Protein AF-A0A1J5MXE3-F1 (afdb_monomer_lite)

Foldseek 3Di:
DDDDDPVSVVVVVPQDWAPADQPDAPVLVLVLVQVLLVLVCVLPPPQEAEEEQDDDDPPDDHDVSCVDPRHDYDVDCVVVCVVCQVVGAKYKYWYAFGDNDGNRDGDGAIDIDMRHPDPDCPVSVCVSVVCCVVVVHDDD

Structure (mmCIF, N/CA/C/O backbone):
data_AF-A0A1J5MXE3-F1
#
_entry.id   AF-A0A1J5MXE3-F1
#
loop_
_atom_site.group_PDB
_atom_site.id
_atom_site.type_symbol
_atom_site.label_atom_id
_atom_site.label_alt_id
_atom_site.label_comp_id
_atom_site.label_asym_id
_atom_site.label_entity_id
_atom_site.label_seq_id
_atom_site.pdbx_PDB_ins_code
_atom_site.Cartn_x
_atom_site.Cartn_y
_atom_site.Cartn_z
_atom_site.occupancy
_atom_site.B_iso_or_equiv
_atom_site.auth_seq_id
_atom_site.auth_comp_id
_atom_site.auth_asym_id
_atom_site.auth_atom_id
_atom_site.pdbx_PDB_model_num
ATOM 1 N N . MET A 1 1 ? 6.509 -16.745 -20.099 1.00 46.72 1 MET A N 1
ATOM 2 C CA . MET A 1 1 ? 6.518 -17.518 -21.359 1.00 46.72 1 MET A CA 1
ATOM 3 C C . MET A 1 1 ? 7.895 -17.317 -21.980 1.00 46.72 1 MET A C 1
ATOM 5 O O . MET A 1 1 ? 8.283 -16.159 -22.069 1.00 46.72 1 MET A O 1
ATOM 9 N N . PRO A 1 2 ? 8.698 -18.360 -22.257 1.00 51.28 2 PRO A N 1
ATOM 10 C CA . PRO A 1 2 ? 10.041 -18.151 -22.796 1.00 51.28 2 PRO A CA 1
ATOM 11 C C . PRO A 1 2 ? 9.946 -17.651 -24.244 1.00 51.28 2 PRO A C 1
ATOM 13 O O . PRO A 1 2 ? 9.150 -18.175 -25.018 1.00 51.28 2 PRO A O 1
ATOM 16 N N . LEU A 1 3 ? 10.735 -16.631 -24.585 1.00 61.97 3 LEU A N 1
ATOM 17 C CA . LEU A 1 3 ? 10.918 -16.155 -25.959 1.00 61.97 3 LEU A CA 1
ATOM 18 C C . LEU A 1 3 ? 11.848 -17.147 -26.660 1.00 61.97 3 LEU A C 1
ATOM 20 O O . LEU A 1 3 ? 12.955 -17.380 -26.173 1.00 61.97 3 LEU A O 1
ATOM 24 N N . THR A 1 4 ? 11.386 -17.792 -27.730 1.00 74.00 4 THR A N 1
ATOM 25 C CA . THR A 1 4 ? 12.093 -18.944 -28.332 1.00 74.00 4 THR A CA 1
ATOM 26 C C . THR A 1 4 ? 12.371 -18.790 -29.823 1.00 74.00 4 THR A C 1
ATOM 28 O O . THR A 1 4 ? 13.174 -19.547 -30.362 1.00 74.00 4 THR A O 1
ATOM 31 N N . SER A 1 5 ? 11.757 -17.810 -30.485 1.00 77.12 5 SER A N 1
ATOM 32 C CA . SER A 1 5 ? 11.931 -17.533 -31.910 1.00 77.12 5 SER A CA 1
ATOM 33 C C . SER A 1 5 ? 12.242 -16.058 -32.169 1.00 77.12 5 SER A C 1
ATOM 35 O O . SER A 1 5 ? 11.819 -15.192 -31.406 1.00 77.12 5 SER A O 1
ATOM 37 N N . ASP A 1 6 ? 12.929 -15.756 -33.274 1.00 71.56 6 ASP A N 1
ATOM 38 C CA . ASP A 1 6 ? 13.219 -14.375 -33.706 1.00 71.56 6 ASP A CA 1
ATOM 39 C C . ASP A 1 6 ? 11.942 -13.530 -33.865 1.00 71.56 6 ASP A C 1
ATOM 41 O O . ASP A 1 6 ? 11.927 -12.335 -33.574 1.00 71.56 6 ASP A O 1
ATOM 45 N N . ASN A 1 7 ? 10.834 -14.176 -34.237 1.00 74.38 7 ASN A N 1
ATOM 46 C CA . ASN A 1 7 ? 9.519 -13.549 -34.321 1.00 74.38 7 ASN A CA 1
ATOM 47 C C . ASN A 1 7 ? 9.011 -13.070 -32.946 1.00 74.38 7 ASN A C 1
ATOM 49 O O . ASN A 1 7 ? 8.389 -12.015 -32.850 1.00 74.38 7 ASN A O 1
ATOM 53 N N . ASP A 1 8 ? 9.318 -13.794 -31.865 1.00 71.38 8 ASP A N 1
ATOM 54 C CA . ASP A 1 8 ? 8.935 -13.383 -30.509 1.00 71.38 8 ASP A CA 1
ATOM 55 C C . ASP A 1 8 ? 9.650 -12.082 -30.100 1.00 71.38 8 ASP A C 1
ATOM 57 O O . ASP A 1 8 ? 9.061 -11.224 -29.437 1.00 71.38 8 ASP A O 1
ATOM 61 N N . PHE A 1 9 ? 10.902 -11.903 -30.537 1.00 70.50 9 PHE A N 1
ATOM 62 C CA . PHE A 1 9 ? 11.671 -10.677 -30.312 1.00 70.50 9 PHE A CA 1
ATOM 63 C C . PHE A 1 9 ? 11.178 -9.514 -31.183 1.00 70.50 9 PHE A C 1
ATOM 65 O O . PHE A 1 9 ? 11.075 -8.392 -30.685 1.00 70.50 9 PHE A O 1
ATOM 72 N N . GLU A 1 10 ? 10.813 -9.761 -32.448 1.00 73.94 10 GLU A N 1
ATOM 73 C CA . GLU A 1 10 ? 10.200 -8.736 -33.309 1.00 73.94 10 GLU A CA 1
ATOM 74 C C . GLU A 1 10 ? 8.875 -8.215 -32.745 1.00 73.94 10 GLU A C 1
ATOM 76 O O . GLU A 1 10 ? 8.603 -7.015 -32.805 1.00 73.94 10 GLU A O 1
ATOM 81 N N . VAL A 1 11 ? 8.045 -9.099 -32.189 1.00 71.06 11 VAL A N 1
ATOM 82 C CA . VAL A 1 11 ? 6.788 -8.711 -31.540 1.00 71.06 11 VAL A CA 1
ATOM 83 C C . VAL A 1 11 ? 7.062 -7.895 -30.276 1.00 71.06 11 VAL A C 1
ATOM 85 O O . VAL A 1 11 ? 6.412 -6.871 -30.069 1.00 71.06 11 VAL A O 1
ATOM 88 N N . PHE A 1 12 ? 8.062 -8.278 -29.475 1.00 67.81 12 PHE A N 1
ATOM 89 C CA . PHE A 1 12 ? 8.484 -7.505 -28.302 1.00 67.81 12 PHE A CA 1
ATOM 90 C C . PHE A 1 12 ? 8.975 -6.099 -28.664 1.00 67.81 12 PHE A C 1
ATOM 92 O O . PHE A 1 12 ? 8.639 -5.140 -27.974 1.00 67.81 12 PHE A O 1
ATOM 99 N N . ALA A 1 13 ? 9.705 -5.953 -29.772 1.00 68.31 13 ALA A N 1
ATOM 100 C CA . ALA A 1 13 ? 10.168 -4.655 -30.264 1.00 68.31 13 ALA A CA 1
ATOM 101 C C . ALA A 1 13 ? 9.024 -3.725 -30.710 1.00 68.31 13 ALA A C 1
ATOM 103 O O . ALA A 1 13 ? 9.218 -2.515 -30.820 1.00 68.31 13 ALA A O 1
ATOM 104 N N . ARG A 1 14 ? 7.834 -4.278 -30.975 1.00 74.12 14 ARG A N 1
ATOM 105 C CA . ARG A 1 14 ? 6.629 -3.523 -31.347 1.00 74.12 14 ARG A CA 1
ATOM 106 C C . ARG A 1 14 ? 5.732 -3.203 -30.154 1.00 74.12 14 ARG A C 1
ATOM 108 O O . ARG A 1 14 ? 4.703 -2.555 -30.350 1.00 74.12 14 ARG A O 1
ATOM 115 N N . LEU A 1 15 ? 6.075 -3.660 -28.946 1.00 70.94 15 LEU A N 1
ATOM 116 C CA . LEU A 1 15 ? 5.301 -3.315 -27.762 1.00 70.94 15 LEU A CA 1
ATOM 117 C C . LEU A 1 15 ? 5.355 -1.799 -27.538 1.00 70.94 15 LEU A C 1
ATOM 119 O O . LEU A 1 15 ? 6.412 -1.185 -27.701 1.00 70.94 15 LEU A O 1
ATOM 123 N N . PRO A 1 16 ? 4.218 -1.175 -27.193 1.00 66.06 16 PRO A N 1
ATOM 124 C CA . PRO A 1 16 ? 4.194 0.246 -26.914 1.00 66.06 16 PRO A CA 1
ATOM 125 C C . PRO A 1 16 ? 5.065 0.528 -25.690 1.00 66.06 16 PRO A C 1
ATOM 127 O O . PRO A 1 16 ? 4.824 0.001 -24.604 1.00 66.06 16 PRO A O 1
ATOM 130 N N . ASN A 1 17 ? 6.064 1.386 -25.871 1.00 66.81 17 ASN A N 1
ATOM 131 C CA . ASN A 1 17 ? 6.823 1.945 -24.761 1.00 66.81 17 ASN A CA 1
ATOM 132 C C . ASN A 1 17 ? 6.000 3.056 -24.116 1.00 66.81 17 ASN A C 1
ATOM 134 O O . ASN A 1 17 ? 5.399 3.876 -24.825 1.00 66.81 17 ASN A O 1
ATOM 138 N N . SER A 1 18 ? 5.999 3.111 -22.786 1.00 70.06 18 SER A N 1
ATOM 139 C CA . SER A 1 18 ? 5.434 4.269 -22.103 1.00 70.06 18 SER A CA 1
ATOM 140 C C . SER A 1 18 ? 6.220 5.529 -22.472 1.00 70.06 18 SER A C 1
ATOM 142 O O . SER A 1 18 ? 7.449 5.517 -22.555 1.00 70.06 18 SER A O 1
ATOM 144 N N . GLN A 1 19 ? 5.495 6.616 -22.737 1.00 72.38 19 GLN A N 1
ATOM 145 C CA . GLN A 1 19 ? 6.087 7.938 -22.968 1.00 72.38 19 GLN A CA 1
ATOM 146 C C . GLN A 1 19 ? 6.388 8.668 -21.654 1.00 72.38 19 GLN A C 1
ATOM 148 O O . GLN A 1 19 ? 7.061 9.698 -21.662 1.00 72.38 19 GLN A O 1
ATOM 153 N N . ALA A 1 20 ? 5.873 8.164 -20.530 1.00 73.19 20 ALA A N 1
ATOM 154 C CA . ALA A 1 20 ? 6.123 8.750 -19.228 1.00 73.19 20 ALA A CA 1
ATOM 155 C C . ALA A 1 20 ? 7.514 8.333 -18.707 1.00 73.19 20 ALA A C 1
ATOM 157 O O . ALA A 1 20 ? 7.951 7.198 -18.921 1.00 73.19 20 ALA A O 1
ATOM 158 N N . PRO A 1 21 ? 8.242 9.253 -18.048 1.00 78.75 21 PRO A N 1
ATOM 159 C CA . PRO A 1 21 ? 9.574 8.970 -17.528 1.00 78.75 21 PRO A CA 1
ATOM 160 C C . PRO A 1 21 ? 9.518 7.930 -16.403 1.00 78.75 21 PRO A C 1
ATOM 162 O O . PRO A 1 21 ? 8.560 7.888 -15.637 1.00 78.75 21 PRO A O 1
ATOM 165 N N . ILE A 1 22 ? 10.574 7.129 -16.261 1.00 82.19 22 ILE A N 1
ATOM 166 C CA . ILE A 1 22 ? 10.771 6.285 -15.075 1.00 82.19 22 ILE A CA 1
ATOM 167 C C . ILE A 1 22 ? 11.262 7.203 -13.955 1.00 82.19 22 ILE A C 1
ATOM 169 O O . ILE A 1 22 ? 12.377 7.721 -14.040 1.00 82.19 22 ILE A O 1
ATOM 173 N N . LEU A 1 23 ? 10.420 7.443 -12.948 1.00 80.88 23 LEU A N 1
ATOM 174 C CA . LEU A 1 23 ? 10.740 8.348 -11.836 1.00 80.88 23 LEU A CA 1
ATOM 175 C C . LEU A 1 23 ? 11.386 7.632 -10.654 1.00 80.88 23 LEU A C 1
ATOM 177 O O . LEU A 1 23 ? 12.218 8.218 -9.969 1.00 80.88 23 LEU A O 1
ATOM 181 N N . VAL A 1 24 ? 10.994 6.380 -10.425 1.00 83.06 24 VAL A N 1
ATOM 182 C CA . VAL A 1 24 ? 11.447 5.571 -9.295 1.00 83.06 24 VAL A CA 1
ATOM 183 C C . VAL A 1 24 ? 11.811 4.174 -9.767 1.00 83.06 24 VAL A C 1
ATOM 185 O O . VAL A 1 24 ? 11.163 3.594 -10.639 1.00 83.06 24 VAL A O 1
ATOM 188 N N . ASN A 1 25 ? 12.855 3.609 -9.175 1.00 83.88 25 ASN A N 1
ATOM 189 C CA . ASN A 1 25 ? 13.148 2.189 -9.313 1.00 83.88 25 ASN A CA 1
ATOM 190 C C . ASN A 1 25 ? 12.366 1.363 -8.269 1.00 83.88 25 ASN A C 1
ATOM 192 O O . ASN A 1 25 ? 11.738 1.899 -7.356 1.00 83.88 25 ASN A O 1
ATOM 196 N N . PHE A 1 26 ? 12.415 0.032 -8.371 1.00 84.75 26 PHE A N 1
ATOM 197 C CA . PHE A 1 26 ? 11.693 -0.849 -7.442 1.00 84.75 26 PHE A CA 1
ATOM 198 C C . PHE A 1 26 ? 12.124 -0.706 -5.971 1.00 84.75 26 PHE A C 1
ATOM 200 O O . PHE A 1 26 ? 11.306 -0.910 -5.080 1.00 84.75 26 PHE A O 1
ATOM 207 N N . ILE A 1 27 ? 13.395 -0.393 -5.696 1.00 85.06 27 ILE A N 1
ATOM 208 C CA . ILE A 1 27 ? 13.892 -0.211 -4.323 1.00 85.06 27 ILE A CA 1
ATOM 209 C C . ILE A 1 27 ? 13.294 1.065 -3.729 1.00 85.06 27 ILE A C 1
ATOM 211 O O . ILE A 1 27 ? 12.759 1.023 -2.626 1.00 85.06 27 ILE A O 1
ATOM 215 N N . GLU A 1 28 ? 13.353 2.169 -4.472 1.00 86.00 28 GLU A N 1
ATOM 216 C CA . GLU A 1 28 ? 12.789 3.463 -4.069 1.00 86.00 28 GLU A CA 1
ATOM 217 C C . GLU A 1 28 ? 11.276 3.362 -3.868 1.00 86.00 28 GLU A C 1
ATOM 219 O O . GLU A 1 28 ? 10.755 3.825 -2.856 1.00 86.00 28 GLU A O 1
ATOM 224 N N . HIS A 1 29 ? 10.577 2.668 -4.771 1.00 88.94 29 HIS A N 1
ATOM 225 C CA . HIS A 1 29 ? 9.146 2.397 -4.632 1.00 88.94 29 HIS A CA 1
ATOM 226 C C . HIS A 1 29 ? 8.828 1.675 -3.317 1.00 88.94 29 HIS A C 1
ATOM 228 O O . HIS A 1 29 ? 7.961 2.113 -2.564 1.00 88.94 29 HIS A O 1
ATOM 234 N N . TYR A 1 30 ? 9.575 0.622 -2.974 1.00 89.94 30 TYR A N 1
ATOM 235 C CA . TYR A 1 30 ? 9.380 -0.069 -1.699 1.00 89.94 30 TYR A CA 1
ATOM 236 C C . TYR A 1 30 ? 9.743 0.770 -0.478 1.00 89.94 30 TYR A C 1
ATOM 238 O O . TYR A 1 30 ? 9.100 0.606 0.553 1.00 89.94 30 TYR A O 1
ATOM 246 N N . GLN A 1 31 ? 10.733 1.658 -0.569 1.00 88.25 31 GLN A N 1
ATOM 247 C CA . GLN A 1 31 ? 11.063 2.581 0.520 1.00 88.25 31 GLN A CA 1
ATOM 248 C C . GLN A 1 31 ? 9.928 3.577 0.774 1.00 88.25 31 GLN A C 1
ATOM 250 O O . GLN A 1 31 ? 9.591 3.829 1.929 1.00 88.25 31 GLN A O 1
ATOM 255 N N . ILE A 1 32 ? 9.304 4.088 -0.290 1.00 88.94 32 ILE A N 1
ATOM 256 C CA . ILE A 1 32 ? 8.132 4.966 -0.196 1.00 88.94 32 ILE A CA 1
ATOM 257 C C . ILE A 1 32 ? 6.972 4.221 0.478 1.00 88.94 32 ILE A C 1
ATOM 259 O O . ILE A 1 32 ? 6.405 4.712 1.453 1.00 88.94 32 ILE A O 1
ATOM 263 N N . LEU A 1 33 ? 6.652 3.010 0.008 1.00 92.25 33 LEU A N 1
ATOM 264 C CA . LEU A 1 33 ? 5.577 2.195 0.583 1.00 92.25 33 LEU A CA 1
ATOM 265 C C . LEU A 1 33 ? 5.851 1.796 2.044 1.00 92.25 33 LEU A C 1
ATOM 267 O O . LEU A 1 33 ? 4.935 1.815 2.864 1.00 92.25 33 LEU A O 1
ATOM 271 N N . ASP A 1 34 ? 7.097 1.464 2.388 1.00 92.81 34 ASP A N 1
ATOM 272 C CA . ASP A 1 34 ? 7.514 1.149 3.761 1.00 92.81 34 ASP A CA 1
ATOM 273 C C . ASP A 1 34 ? 7.297 2.344 4.695 1.00 92.81 34 ASP A C 1
ATOM 275 O O . ASP A 1 34 ? 6.667 2.201 5.744 1.00 92.81 34 ASP A O 1
ATOM 279 N N . ALA A 1 35 ? 7.745 3.533 4.283 1.00 91.38 35 ALA A N 1
ATOM 280 C CA . ALA A 1 35 ? 7.567 4.763 5.047 1.00 91.38 35 ALA A CA 1
ATOM 281 C C . ALA A 1 35 ? 6.081 5.105 5.246 1.00 91.38 35 ALA A C 1
ATOM 283 O O . ALA A 1 35 ? 5.664 5.391 6.369 1.00 91.38 35 ALA A O 1
ATOM 284 N N . LEU A 1 36 ? 5.273 5.003 4.184 1.00 92.50 36 LEU A N 1
ATOM 285 C CA . LEU A 1 36 ? 3.822 5.205 4.230 1.00 92.50 36 LEU A CA 1
ATOM 286 C C . LEU A 1 36 ? 3.151 4.276 5.248 1.00 92.50 36 LEU A C 1
ATOM 288 O O . LEU A 1 36 ? 2.372 4.724 6.090 1.00 92.50 36 LEU A O 1
ATOM 292 N N . VAL A 1 37 ? 3.461 2.980 5.195 1.00 94.69 37 VAL A N 1
ATOM 293 C CA . VAL A 1 37 ? 2.850 1.984 6.081 1.00 94.69 37 VAL A CA 1
ATOM 294 C C . VAL A 1 37 ? 3.285 2.170 7.529 1.00 94.69 37 VAL A C 1
ATOM 296 O O . VAL A 1 37 ? 2.444 2.093 8.426 1.00 94.69 37 VAL A O 1
ATOM 299 N N . LEU A 1 38 ? 4.571 2.420 7.784 1.00 94.25 38 LEU A N 1
ATOM 300 C CA . LEU A 1 38 ? 5.056 2.698 9.138 1.00 94.25 38 LEU A CA 1
ATOM 301 C C . LEU A 1 38 ? 4.340 3.914 9.724 1.00 94.25 38 LEU A C 1
ATOM 303 O O . LEU A 1 38 ? 3.779 3.826 10.815 1.00 94.25 38 LEU A O 1
ATOM 307 N N . ARG A 1 39 ? 4.260 5.001 8.955 1.00 92.25 39 ARG A N 1
ATOM 308 C CA . ARG A 1 39 ? 3.618 6.237 9.392 1.00 92.25 39 ARG A CA 1
ATOM 309 C C . ARG A 1 39 ? 2.128 6.069 9.663 1.00 92.25 39 ARG A C 1
ATOM 311 O O . ARG A 1 39 ? 1.625 6.535 10.681 1.00 92.25 39 ARG A O 1
ATOM 318 N N . ALA A 1 40 ? 1.413 5.381 8.780 1.00 94.44 40 ALA A N 1
ATOM 319 C CA . ALA A 1 40 ? -0.007 5.131 8.978 1.00 94.44 40 ALA A CA 1
ATOM 320 C C . ALA A 1 40 ? -0.266 4.342 10.275 1.00 94.44 40 ALA A C 1
ATOM 322 O O . ALA A 1 40 ? -1.184 4.660 11.029 1.00 94.44 40 ALA A O 1
ATOM 323 N N . ASN A 1 41 ? 0.585 3.360 10.584 1.00 95.00 41 ASN A N 1
ATOM 324 C CA . ASN A 1 41 ? 0.487 2.593 11.825 1.00 95.00 41 ASN A CA 1
ATOM 325 C C . ASN A 1 41 ? 0.828 3.407 13.086 1.00 95.00 41 ASN A C 1
ATOM 327 O O . ASN A 1 41 ? 0.322 3.082 14.159 1.00 95.00 41 ASN A O 1
ATOM 331 N N . GLU A 1 42 ? 1.657 4.450 12.982 1.00 93.62 42 GLU A N 1
ATOM 332 C CA . GLU A 1 42 ? 1.904 5.385 14.090 1.00 93.62 42 GLU A CA 1
ATOM 333 C C . GLU A 1 42 ? 0.676 6.251 14.395 1.00 93.62 42 GLU A C 1
ATOM 335 O O . GLU A 1 42 ? 0.379 6.502 15.562 1.00 93.62 42 GLU A O 1
ATOM 340 N N . ILE A 1 43 ? -0.035 6.700 13.356 1.00 93.50 43 ILE A N 1
ATOM 341 C CA . ILE A 1 43 ? -1.186 7.606 13.485 1.00 93.50 43 ILE A CA 1
ATOM 342 C C . ILE A 1 43 ? -2.444 6.854 13.942 1.00 93.50 43 ILE A C 1
ATOM 344 O O . ILE A 1 43 ? -3.179 7.359 14.790 1.00 93.50 43 ILE A O 1
ATOM 348 N N . TRP A 1 44 ? -2.676 5.640 13.430 1.00 93.81 44 TRP A N 1
ATOM 349 C CA . TRP A 1 44 ? -3.851 4.814 13.750 1.00 93.81 44 TRP A CA 1
ATOM 350 C C . TRP A 1 44 ? -3.455 3.462 14.367 1.00 93.81 44 TRP A C 1
ATOM 352 O O . TRP A 1 44 ? -3.585 2.410 13.727 1.00 93.81 44 TRP A O 1
ATOM 362 N N . PRO A 1 45 ? -2.971 3.444 15.620 1.00 90.50 45 PRO A N 1
ATOM 363 C CA . PRO A 1 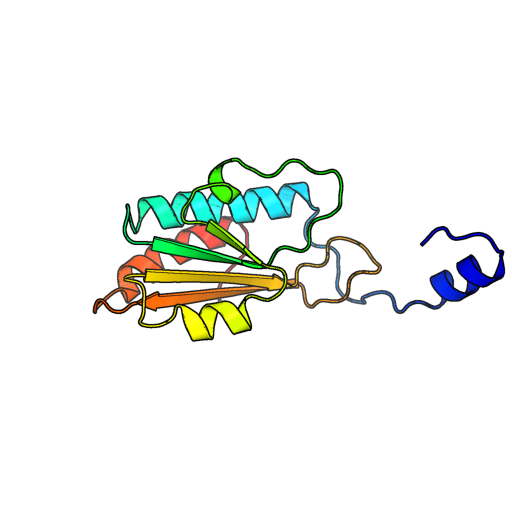45 ? -2.480 2.223 16.242 1.00 90.50 45 PRO A CA 1
ATOM 364 C C . PRO A 1 45 ? -3.612 1.211 16.478 1.00 90.50 45 PRO A C 1
ATOM 366 O O . PRO A 1 45 ? -4.589 1.500 17.160 1.00 90.50 45 PRO A O 1
ATOM 369 N N . ASN A 1 46 ? -3.438 -0.017 15.977 1.00 87.31 46 ASN A N 1
ATOM 370 C CA . ASN A 1 46 ? -4.326 -1.184 16.162 1.00 87.31 46 ASN A CA 1
ATOM 371 C C . ASN A 1 46 ? -5.735 -1.106 15.540 1.00 87.31 46 ASN A C 1
ATOM 373 O O . ASN A 1 46 ? -6.489 -2.071 15.653 1.00 87.31 46 ASN A O 1
ATOM 377 N N . GLU A 1 47 ? -6.092 -0.013 14.870 1.00 89.88 47 GLU A N 1
ATOM 378 C CA . GLU A 1 47 ? -7.434 0.187 14.293 1.00 89.88 47 GLU A CA 1
ATOM 379 C C . GLU A 1 47 ? -7.425 0.285 12.760 1.00 89.88 47 GLU A C 1
ATOM 381 O O . GLU A 1 47 ? -8.475 0.360 12.117 1.00 89.88 47 GLU A O 1
ATOM 386 N N . LEU A 1 48 ? -6.229 0.266 12.170 1.00 96.06 48 LEU A N 1
ATOM 387 C CA . LEU A 1 48 ? -6.010 0.487 10.752 1.00 96.06 48 LEU A CA 1
ATOM 388 C C . LEU A 1 48 ? -5.897 -0.816 9.969 1.00 96.06 48 LEU A C 1
ATOM 390 O O . LEU A 1 48 ? -5.080 -1.669 10.301 1.00 96.06 48 LEU A O 1
ATOM 394 N N . THR A 1 49 ? -6.640 -0.911 8.872 1.00 97.69 49 THR A N 1
ATOM 395 C CA . THR A 1 49 ? -6.387 -1.850 7.771 1.00 97.69 49 THR A CA 1
ATOM 396 C C . THR A 1 49 ? -5.823 -1.078 6.581 1.00 97.69 49 THR A C 1
ATOM 398 O O . THR A 1 49 ? -6.334 -0.009 6.251 1.00 97.69 49 THR A O 1
ATOM 401 N N . ILE A 1 50 ? -4.787 -1.603 5.924 1.00 97.69 50 ILE A N 1
ATOM 402 C CA . ILE A 1 50 ? -4.117 -0.946 4.795 1.00 97.69 50 ILE A CA 1
ATOM 403 C C . ILE A 1 50 ? -4.217 -1.827 3.553 1.00 97.69 50 ILE A C 1
ATOM 405 O O . ILE A 1 50 ? -3.793 -2.981 3.574 1.00 97.69 50 ILE A O 1
ATOM 409 N N . LEU A 1 51 ? -4.738 -1.276 2.460 1.00 97.31 51 LEU A N 1
ATOM 410 C CA . LEU A 1 51 ? -4.661 -1.867 1.128 1.00 97.31 51 LEU A CA 1
ATOM 411 C C . LEU A 1 51 ? -3.529 -1.197 0.360 1.00 97.31 51 LEU A C 1
ATOM 413 O O . LEU A 1 51 ? -3.505 0.027 0.251 1.00 97.31 51 LEU A O 1
ATOM 417 N N . VAL A 1 52 ? -2.620 -1.991 -0.194 1.00 95.56 52 VAL A N 1
ATOM 418 C CA . VAL A 1 52 ? -1.536 -1.492 -1.044 1.00 95.56 52 VAL A CA 1
ATOM 419 C C . VAL A 1 52 ? -1.635 -2.174 -2.397 1.00 95.56 52 VAL A C 1
ATOM 421 O O . VAL A 1 52 ? -1.546 -3.405 -2.473 1.00 95.56 52 VAL A O 1
ATOM 424 N N . ARG A 1 53 ? -1.805 -1.390 -3.467 1.00 92.38 53 ARG A N 1
ATOM 425 C CA . ARG A 1 53 ? -1.619 -1.909 -4.822 1.00 92.38 53 ARG A CA 1
ATOM 426 C C . ARG A 1 53 ? -0.141 -2.228 -5.008 1.00 92.38 53 ARG A C 1
ATOM 428 O O . ARG A 1 53 ? 0.714 -1.366 -4.850 1.00 92.38 53 ARG A O 1
ATOM 435 N N . LEU A 1 54 ? 0.170 -3.467 -5.376 1.00 89.00 54 LEU A N 1
ATOM 436 C CA . LEU A 1 54 ? 1.532 -3.855 -5.698 1.00 89.00 54 LEU A CA 1
ATOM 437 C C . LEU A 1 54 ? 1.588 -4.933 -6.782 1.00 89.00 54 LEU A C 1
ATOM 439 O O . LEU A 1 54 ? 1.099 -6.049 -6.614 1.00 89.00 54 LEU A O 1
ATOM 443 N N . SER A 1 55 ? 2.302 -4.622 -7.862 1.00 78.31 55 SER A N 1
ATOM 444 C CA . SER A 1 55 ? 2.707 -5.587 -8.885 1.00 78.31 55 SER A CA 1
ATOM 445 C C . SER A 1 55 ? 4.101 -6.116 -8.550 1.00 78.31 55 SER A C 1
ATOM 447 O O . SER A 1 55 ? 5.099 -5.429 -8.750 1.00 78.31 55 SER A O 1
ATOM 449 N N . MET A 1 56 ? 4.182 -7.328 -8.004 1.00 66.81 56 MET A N 1
ATOM 450 C CA . MET A 1 56 ? 5.449 -7.932 -7.575 1.00 66.81 56 MET A CA 1
ATOM 451 C C . MET A 1 56 ? 6.342 -8.317 -8.773 1.00 66.81 56 MET A C 1
ATOM 453 O O . MET A 1 56 ? 5.968 -9.214 -9.534 1.00 66.81 56 MET A O 1
ATOM 457 N N . PRO A 1 57 ? 7.566 -7.770 -8.916 1.00 59.62 57 PRO A N 1
ATOM 458 C CA . PRO A 1 57 ? 8.606 -8.428 -9.693 1.00 59.62 57 PRO A CA 1
ATOM 459 C C . PRO A 1 57 ? 9.086 -9.662 -8.915 1.00 59.62 57 PRO A C 1
ATOM 461 O O . PRO A 1 57 ? 9.536 -9.565 -7.770 1.00 59.62 57 PRO A O 1
ATOM 464 N N . GLY A 1 58 ? 8.980 -10.845 -9.523 1.00 59.00 58 GLY A N 1
ATOM 465 C CA . GLY A 1 58 ? 9.421 -12.100 -8.914 1.00 59.00 58 GLY A CA 1
ATOM 466 C C . GLY A 1 58 ? 10.927 -12.089 -8.638 1.00 59.00 58 GLY A C 1
ATOM 467 O O . GLY A 1 58 ? 11.712 -12.405 -9.523 1.00 59.00 58 GLY A O 1
ATOM 468 N N . GLY A 1 59 ? 11.340 -11.709 -7.425 1.00 71.31 59 GLY A N 1
ATOM 469 C CA . GLY A 1 59 ? 12.747 -11.754 -7.005 1.00 71.31 59 GLY A CA 1
ATOM 470 C C . GLY A 1 59 ? 13.175 -10.744 -5.936 1.00 71.31 59 GLY A C 1
ATOM 471 O O . GLY A 1 59 ? 14.216 -10.941 -5.313 1.00 71.31 59 GLY A O 1
ATOM 472 N N . MET A 1 60 ? 12.396 -9.691 -5.681 1.00 76.75 60 MET A N 1
ATOM 473 C CA . MET A 1 60 ? 12.743 -8.667 -4.683 1.00 76.75 60 MET A CA 1
ATOM 474 C C . MET A 1 60 ? 12.201 -9.016 -3.291 1.00 76.75 60 MET A C 1
ATOM 476 O O . MET A 1 60 ? 11.116 -9.582 -3.158 1.00 76.75 60 MET A O 1
ATOM 480 N N . ARG A 1 61 ? 12.948 -8.663 -2.235 1.00 83.44 61 ARG A N 1
ATOM 481 C CA . ARG A 1 61 ? 12.471 -8.790 -0.847 1.00 83.44 61 ARG A CA 1
ATOM 482 C C . ARG A 1 61 ? 11.580 -7.606 -0.488 1.00 83.44 61 ARG A C 1
ATOM 484 O O . ARG A 1 61 ? 11.977 -6.465 -0.701 1.00 83.44 61 ARG A O 1
ATOM 491 N N . LEU A 1 62 ? 10.428 -7.892 0.112 1.00 89.00 62 LEU A N 1
ATOM 492 C CA . LEU A 1 62 ? 9.542 -6.869 0.657 1.00 89.00 62 LEU A CA 1
ATOM 493 C C . LEU A 1 62 ? 10.045 -6.371 2.022 1.00 89.00 62 LEU A C 1
ATOM 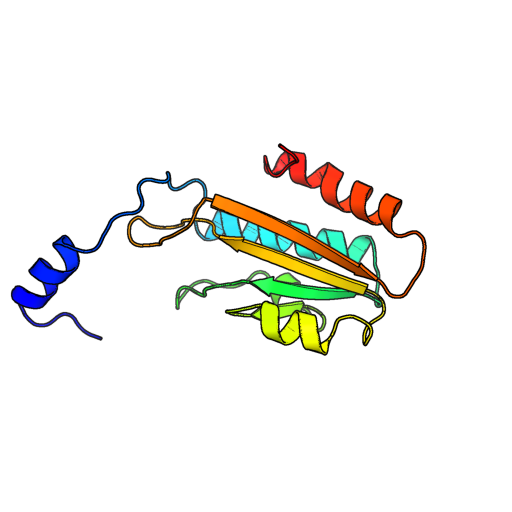495 O O . LEU A 1 62 ? 10.517 -7.182 2.829 1.00 89.00 62 LEU A O 1
ATOM 499 N N . PRO A 1 63 ? 9.916 -5.065 2.306 1.00 91.69 63 PRO A N 1
ATOM 500 C CA . PRO A 1 63 ? 10.022 -4.528 3.655 1.00 91.69 63 PRO A CA 1
ATOM 501 C C . PRO A 1 63 ? 9.089 -5.246 4.636 1.00 91.69 63 PRO A C 1
ATOM 503 O O . PRO A 1 63 ? 7.992 -5.679 4.284 1.00 91.69 63 PRO A O 1
ATOM 506 N N . LYS A 1 64 ? 9.518 -5.361 5.898 1.00 94.25 64 LYS A N 1
ATOM 507 C CA . LYS A 1 64 ? 8.751 -6.068 6.938 1.00 94.25 64 LYS A CA 1
ATOM 508 C C . LYS A 1 64 ? 7.401 -5.398 7.218 1.00 94.25 64 LYS A C 1
ATOM 510 O O . LYS A 1 64 ? 6.451 -6.105 7.538 1.00 94.25 64 LYS A O 1
ATOM 515 N N . SER A 1 65 ? 7.318 -4.071 7.114 1.00 94.62 65 SER A N 1
ATOM 516 C CA . SER A 1 65 ? 6.079 -3.317 7.343 1.00 94.62 65 SER A CA 1
ATOM 517 C C . SER A 1 65 ? 4.969 -3.737 6.372 1.00 94.62 65 SER A C 1
ATOM 519 O O . SER A 1 65 ? 3.841 -3.950 6.799 1.00 94.62 65 SER A O 1
ATOM 521 N N . LEU A 1 66 ? 5.310 -3.987 5.102 1.00 93.75 66 LEU A N 1
ATOM 522 C CA . LEU A 1 66 ? 4.386 -4.462 4.066 1.00 93.75 66 LEU A CA 1
ATOM 523 C C . LEU A 1 66 ? 3.882 -5.891 4.306 1.00 93.75 66 LEU A C 1
ATOM 525 O O . LEU A 1 66 ? 2.953 -6.338 3.642 1.00 93.75 66 LEU A O 1
ATOM 529 N N . LEU A 1 67 ? 4.499 -6.612 5.244 1.00 93.56 67 LEU A N 1
ATOM 530 C CA . LEU A 1 67 ? 4.109 -7.954 5.673 1.00 93.56 67 LEU A CA 1
ATOM 531 C C . LEU A 1 67 ? 3.401 -7.945 7.038 1.00 93.56 67 LEU A C 1
ATOM 533 O O . LEU A 1 67 ? 3.192 -9.009 7.626 1.00 93.56 67 LEU A O 1
ATOM 537 N N . ALA A 1 68 ? 3.077 -6.768 7.582 1.00 95.19 68 ALA A N 1
ATOM 538 C CA . ALA A 1 68 ? 2.306 -6.658 8.813 1.00 95.19 68 ALA A CA 1
ATOM 539 C C . ALA A 1 68 ? 0.894 -7.237 8.624 1.00 95.19 68 ALA A C 1
ATOM 541 O O . ALA A 1 68 ? 0.325 -7.205 7.537 1.00 95.19 68 ALA A O 1
ATOM 542 N N . SER A 1 69 ? 0.303 -7.760 9.701 1.00 95.44 69 SER A N 1
ATOM 543 C CA . SER A 1 69 ? -0.983 -8.475 9.650 1.00 95.44 69 SER A CA 1
ATOM 544 C C . SER A 1 69 ? -2.167 -7.619 9.203 1.00 95.44 69 SER A C 1
ATOM 546 O O . SER A 1 69 ? -3.202 -8.160 8.828 1.00 95.44 69 SER A O 1
ATOM 548 N N . ASN A 1 70 ? -2.036 -6.298 9.287 1.00 96.94 70 ASN A N 1
ATOM 549 C CA . ASN A 1 70 ? -3.050 -5.344 8.868 1.00 96.94 70 ASN A CA 1
ATOM 550 C C . ASN A 1 70 ? -2.809 -4.767 7.466 1.00 96.94 70 ASN A C 1
ATOM 552 O O . ASN A 1 70 ? -3.573 -3.907 7.032 1.00 96.94 70 ASN A O 1
ATOM 556 N N . VAL A 1 71 ? -1.766 -5.222 6.769 1.00 96.88 71 VAL A N 1
ATOM 557 C CA . VAL A 1 71 ? -1.447 -4.808 5.403 1.00 96.88 71 VAL A CA 1
ATOM 558 C C . VAL A 1 71 ? -1.850 -5.908 4.434 1.00 96.88 71 VAL A C 1
ATOM 560 O O . VAL A 1 71 ? -1.462 -7.067 4.566 1.00 96.88 71 VAL A O 1
ATOM 563 N N . LEU A 1 72 ? -2.629 -5.525 3.434 1.00 95.62 72 LEU A N 1
ATOM 564 C CA . LEU A 1 72 ? -3.118 -6.391 2.381 1.00 95.62 72 LEU A CA 1
ATOM 565 C C . LEU A 1 72 ? -2.532 -5.920 1.049 1.00 95.62 72 LEU A C 1
ATOM 567 O O . LEU A 1 72 ? -2.864 -4.846 0.547 1.00 95.62 72 LEU A O 1
ATOM 571 N N . LEU A 1 73 ? -1.648 -6.740 0.483 1.00 94.00 73 LEU A N 1
ATOM 572 C CA . LEU A 1 73 ? -1.014 -6.487 -0.809 1.00 94.00 73 LEU A CA 1
ATOM 573 C C . LEU A 1 73 ? -1.907 -7.032 -1.923 1.00 94.00 73 LEU A C 1
ATOM 575 O O . LEU A 1 73 ? -2.203 -8.228 -1.948 1.00 94.00 73 LEU A O 1
ATOM 579 N N . MET A 1 74 ? -2.334 -6.161 -2.833 1.00 92.38 74 MET A N 1
ATOM 580 C CA . MET A 1 74 ? -3.337 -6.472 -3.849 1.00 92.38 74 MET A CA 1
ATOM 581 C C . MET A 1 74 ? -2.847 -6.080 -5.241 1.00 92.38 74 MET A C 1
ATOM 583 O O . MET A 1 74 ? -2.151 -5.086 -5.408 1.00 92.38 74 MET A O 1
ATOM 587 N N . GLN A 1 75 ? -3.242 -6.835 -6.266 1.00 89.25 75 GLN A N 1
ATOM 588 C CA . GLN A 1 75 ? -3.028 -6.412 -7.655 1.00 89.25 75 GLN A CA 1
ATOM 589 C C . GLN A 1 75 ? -4.062 -5.357 -8.085 1.00 89.25 75 GLN A C 1
ATOM 591 O O . GLN A 1 75 ? -3.756 -4.455 -8.858 1.00 89.25 75 GLN A O 1
ATOM 596 N N . ASP A 1 76 ? -5.285 -5.477 -7.572 1.00 91.38 76 ASP A N 1
ATOM 597 C CA . ASP A 1 76 ? -6.365 -4.511 -7.734 1.00 91.38 76 ASP A CA 1
ATOM 598 C C . ASP A 1 76 ? -7.023 -4.301 -6.369 1.00 91.38 76 ASP A C 1
ATOM 600 O O . ASP A 1 76 ? -7.467 -5.258 -5.740 1.00 91.38 76 ASP A O 1
ATOM 604 N N . VAL A 1 77 ? -7.051 -3.055 -5.900 1.00 94.06 77 VAL A N 1
ATOM 605 C CA . VAL A 1 77 ? -7.614 -2.692 -4.594 1.00 94.06 77 VAL A CA 1
ATOM 606 C C . VAL A 1 77 ? -9.134 -2.520 -4.642 1.00 94.06 77 VAL A C 1
ATOM 608 O O . VAL A 1 77 ? -9.795 -2.610 -3.610 1.00 94.06 77 VAL A O 1
ATOM 611 N N . GLN A 1 78 ? -9.720 -2.292 -5.822 1.00 95.25 78 GLN A N 1
ATOM 612 C CA . GLN A 1 78 ? -11.129 -1.905 -5.961 1.00 95.25 78 GLN A CA 1
ATOM 613 C C . GLN A 1 78 ? -12.135 -2.925 -5.397 1.00 95.25 78 GLN A C 1
ATOM 615 O O . GLN A 1 78 ? -13.108 -2.505 -4.754 1.00 95.25 78 GLN A O 1
ATOM 620 N N . PRO A 1 79 ? -11.968 -4.248 -5.594 1.00 95.50 79 PRO A N 1
ATOM 621 C CA . PRO A 1 79 ? -12.891 -5.222 -5.020 1.00 95.50 79 PRO A CA 1
ATOM 622 C C . PRO A 1 79 ? -12.831 -5.233 -3.486 1.00 95.50 79 PRO A C 1
ATOM 624 O O . PRO A 1 79 ? -13.865 -5.369 -2.832 1.00 95.50 79 PRO A O 1
ATOM 627 N N . GLU A 1 80 ? -11.648 -5.047 -2.908 1.00 95.88 80 GLU A N 1
ATOM 628 C CA . GLU A 1 80 ? -11.408 -5.061 -1.465 1.00 95.88 80 GLU A CA 1
ATOM 629 C C . GLU A 1 80 ? -11.892 -3.774 -0.796 1.00 95.88 80 GLU A C 1
ATOM 631 O O . GLU A 1 80 ? -12.505 -3.854 0.268 1.00 95.88 80 GLU A O 1
ATOM 636 N N . ILE A 1 81 ? -11.754 -2.616 -1.451 1.00 96.38 81 ILE A N 1
ATOM 637 C CA . ILE A 1 81 ? -12.359 -1.355 -0.993 1.00 96.38 81 ILE A CA 1
ATOM 638 C C . ILE A 1 81 ? -13.866 -1.533 -0.799 1.00 96.38 81 ILE A C 1
ATOM 640 O O . ILE A 1 81 ? -14.400 -1.207 0.259 1.00 96.38 81 ILE A O 1
ATOM 644 N N . LYS A 1 82 ? -14.560 -2.112 -1.788 1.00 95.50 82 LYS A N 1
ATOM 645 C CA . LYS A 1 82 ? -16.016 -2.331 -1.722 1.00 95.50 82 LYS A CA 1
ATOM 646 C C . LYS A 1 82 ? -16.434 -3.271 -0.592 1.00 95.50 82 LYS A C 1
ATOM 648 O O . LYS A 1 82 ? -17.539 -3.133 -0.079 1.00 95.50 82 LYS A O 1
ATOM 653 N N . LYS A 1 83 ? -15.589 -4.244 -0.241 1.00 95.19 83 LYS A N 1
ATOM 654 C CA . LYS A 1 83 ? -15.872 -5.223 0.819 1.00 95.19 83 LYS A CA 1
ATOM 655 C C . LYS A 1 83 ? -15.577 -4.679 2.214 1.00 95.19 83 LYS A C 1
ATOM 657 O O . LYS A 1 83 ? -16.267 -5.054 3.151 1.00 95.19 83 LYS A O 1
ATOM 662 N N . LEU A 1 84 ? -14.521 -3.879 2.357 1.00 95.31 84 LEU A N 1
ATOM 663 C CA . LEU A 1 84 ? -13.994 -3.469 3.660 1.00 95.31 84 LEU A CA 1
ATOM 664 C C . LEU A 1 84 ? -14.469 -2.082 4.089 1.00 95.31 84 LEU A C 1
ATOM 666 O O . LEU A 1 84 ? -14.518 -1.807 5.288 1.00 95.31 84 LEU A O 1
ATOM 670 N N . SER A 1 85 ? -14.836 -1.214 3.144 1.00 92.25 85 SER A N 1
ATOM 671 C CA . SER A 1 85 ? -15.351 0.117 3.460 1.00 92.25 85 SER A CA 1
ATOM 672 C C . SER A 1 85 ? -16.632 0.009 4.293 1.00 92.25 85 SER A C 1
ATOM 674 O O . SER A 1 85 ? -17.598 -0.640 3.897 1.00 92.25 85 SER A O 1
ATOM 676 N N . GLY A 1 86 ? -16.614 0.604 5.488 1.00 90.69 86 GLY A N 1
ATOM 677 C CA . GLY A 1 86 ? -17.696 0.500 6.471 1.00 90.69 86 GLY A CA 1
ATOM 678 C C . GLY A 1 86 ? -17.682 -0.768 7.337 1.00 90.69 86 GLY A C 1
ATOM 679 O O . GLY A 1 86 ? -18.458 -0.845 8.286 1.00 90.69 86 GLY A O 1
ATOM 680 N N . CYS A 1 87 ? -16.809 -1.743 7.062 1.00 93.69 87 CYS A N 1
ATOM 681 C CA . CYS A 1 87 ? -16.657 -2.962 7.869 1.00 93.69 87 CYS A CA 1
ATOM 682 C C . CYS A 1 87 ? -15.486 -2.900 8.862 1.00 93.69 87 CYS A C 1
ATOM 684 O O . CYS A 1 87 ? -15.451 -3.690 9.804 1.00 93.69 87 CYS A O 1
ATOM 686 N N . VAL A 1 88 ? -14.537 -1.984 8.657 1.00 94.75 88 VAL A N 1
ATOM 687 C CA . VAL A 1 88 ? -13.385 -1.746 9.543 1.00 94.75 88 VAL A CA 1
ATOM 688 C C . VAL A 1 88 ? -13.387 -0.307 10.063 1.00 94.75 88 VAL A 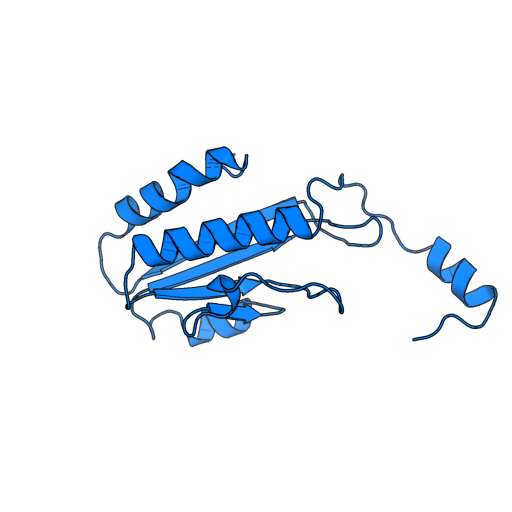C 1
ATOM 690 O O . VAL A 1 88 ? -14.009 0.570 9.458 1.00 94.75 88 VAL A O 1
ATOM 693 N N . SER A 1 89 ? -12.693 -0.055 11.179 1.00 94.56 89 SER A N 1
ATOM 694 C CA . SER A 1 89 ? -12.612 1.283 11.787 1.00 94.56 89 SER A CA 1
ATOM 695 C C . SER A 1 89 ? -11.987 2.293 10.829 1.00 94.56 89 SER A C 1
ATOM 697 O O . SER A 1 89 ? -12.627 3.291 10.488 1.00 94.56 89 SER A O 1
ATOM 699 N N . HIS A 1 90 ? -10.781 1.981 10.345 1.00 95.94 90 HIS A N 1
ATOM 700 C CA . HIS A 1 90 ? -10.053 2.772 9.363 1.00 95.94 90 HIS A CA 1
ATOM 701 C C . HIS A 1 90 ? -9.511 1.875 8.251 1.00 95.94 90 HIS A C 1
ATOM 703 O O . HIS A 1 90 ? -8.882 0.846 8.508 1.00 95.94 90 HIS A O 1
ATOM 709 N N . LEU A 1 91 ? -9.741 2.287 7.009 1.00 97.31 91 LEU A N 1
ATOM 710 C CA . LEU A 1 91 ? -9.222 1.659 5.805 1.00 97.31 91 LEU A CA 1
ATOM 711 C C . LEU A 1 91 ? -8.400 2.690 5.035 1.00 97.31 91 LEU A C 1
ATOM 713 O O . LEU A 1 91 ? -8.964 3.610 4.442 1.00 97.31 91 LEU A O 1
ATOM 717 N N . LEU A 1 92 ? -7.080 2.525 5.040 1.00 96.81 92 LEU A N 1
ATOM 718 C CA . LEU A 1 92 ? -6.175 3.304 4.203 1.00 96.81 92 LEU A CA 1
ATOM 719 C C . LEU A 1 92 ? -5.920 2.546 2.904 1.00 96.81 92 LEU A C 1
ATOM 721 O O . LEU A 1 92 ? -5.596 1.361 2.918 1.00 96.81 92 LEU A O 1
ATOM 725 N N . VAL A 1 93 ? -6.046 3.235 1.782 1.00 96.81 93 VAL A N 1
ATOM 726 C CA . VAL A 1 93 ? -5.777 2.697 0.452 1.00 96.81 93 VAL A CA 1
ATOM 727 C C . VAL A 1 93 ? -4.614 3.467 -0.141 1.00 96.81 93 VAL A C 1
ATOM 729 O O . VAL A 1 93 ? -4.696 4.686 -0.255 1.00 96.81 93 VAL A O 1
ATOM 732 N N . ILE A 1 94 ? -3.560 2.755 -0.523 1.00 94.62 94 ILE A N 1
ATOM 733 C CA . ILE A 1 94 ? -2.417 3.272 -1.273 1.00 94.62 94 ILE A CA 1
ATOM 734 C C . ILE A 1 94 ? -2.465 2.604 -2.649 1.00 94.62 94 ILE A C 1
ATOM 736 O O . ILE A 1 94 ? -2.185 1.410 -2.779 1.00 94.62 94 ILE A O 1
ATOM 740 N N . ASP A 1 95 ? -2.886 3.363 -3.656 1.00 92.38 95 ASP A N 1
ATOM 741 C CA . ASP A 1 95 ? -3.068 2.901 -5.033 1.00 92.38 95 ASP A CA 1
ATOM 742 C C . ASP A 1 95 ? -2.130 3.695 -5.946 1.00 92.38 95 ASP A C 1
ATOM 744 O O . ASP A 1 95 ? -2.394 4.861 -6.249 1.00 92.38 95 ASP A O 1
ATOM 748 N N . ASP A 1 96 ? -0.997 3.099 -6.323 1.00 87.31 96 ASP A N 1
ATOM 749 C CA . ASP A 1 96 ? -0.005 3.733 -7.193 1.00 87.31 96 ASP A CA 1
ATOM 750 C C . ASP A 1 96 ? 0.087 3.091 -8.577 1.00 87.31 96 ASP A C 1
ATOM 752 O O . ASP A 1 96 ? -0.149 1.893 -8.761 1.00 87.31 96 ASP A O 1
ATOM 756 N N . ASP A 1 97 ? 0.447 3.932 -9.543 1.00 84.62 97 ASP A N 1
ATOM 757 C CA . ASP A 1 97 ? 0.630 3.599 -10.953 1.00 84.62 97 ASP A CA 1
ATOM 758 C C . ASP A 1 97 ? 2.013 4.079 -11.439 1.00 84.62 97 ASP A C 1
ATOM 760 O O . ASP A 1 97 ? 2.175 4.670 -12.515 1.00 84.62 97 ASP A O 1
ATOM 764 N N . PHE A 1 98 ? 3.035 3.880 -10.592 1.00 84.56 98 PHE A N 1
ATOM 765 C CA . PHE A 1 98 ? 4.417 4.221 -10.922 1.00 84.56 98 PHE A CA 1
ATOM 766 C C . PHE A 1 98 ? 4.988 3.308 -12.003 1.00 84.56 98 PHE A C 1
ATOM 768 O O . PHE A 1 98 ? 4.915 2.079 -11.927 1.00 84.56 98 PHE A O 1
ATOM 775 N N . ILE A 1 99 ? 5.663 3.926 -12.971 1.00 82.88 99 ILE A N 1
ATOM 776 C CA . ILE A 1 99 ? 6.394 3.222 -14.020 1.00 82.88 99 ILE A CA 1
ATOM 777 C C . ILE A 1 99 ? 7.811 2.955 -13.530 1.00 82.88 99 ILE A C 1
ATOM 779 O O . ILE A 1 99 ? 8.571 3.881 -13.241 1.00 82.88 99 ILE A O 1
ATOM 783 N N . ARG A 1 100 ? 8.189 1.677 -13.492 1.00 83.00 100 ARG A N 1
ATOM 784 C CA . ARG A 1 100 ? 9.485 1.209 -12.969 1.00 83.00 100 ARG A CA 1
ATOM 785 C C . ARG A 1 100 ? 10.405 0.676 -14.066 1.00 83.00 100 ARG A C 1
ATOM 787 O O . ARG A 1 100 ? 11.601 0.497 -13.842 1.00 83.00 100 ARG A O 1
ATOM 794 N N . TYR A 1 101 ? 9.865 0.412 -15.258 1.00 78.62 101 TYR A N 1
ATOM 795 C CA . TYR A 1 101 ? 10.602 -0.023 -16.448 1.00 78.62 101 TYR A CA 1
ATOM 796 C C . TYR A 1 101 ? 9.852 0.351 -17.740 1.00 78.62 101 TYR A C 1
ATOM 798 O O . TYR A 1 101 ? 8.651 0.581 -17.727 1.00 78.62 101 TYR A O 1
ATOM 806 N N . GLN A 1 102 ? 10.552 0.399 -18.879 1.00 74.06 102 GLN A N 1
ATOM 807 C CA . GLN A 1 102 ? 10.049 1.013 -20.126 1.00 74.06 102 GLN A CA 1
ATOM 808 C C . GLN A 1 102 ? 8.777 0.385 -20.724 1.00 74.06 102 GLN A C 1
ATOM 810 O O . GLN A 1 102 ? 8.036 1.058 -21.440 1.00 74.06 102 GLN A O 1
ATOM 815 N N . LEU A 1 103 ? 8.548 -0.902 -20.459 1.00 77.62 103 LEU A N 1
ATOM 816 C CA . LEU A 1 103 ? 7.396 -1.649 -20.973 1.00 77.62 103 LEU A CA 1
ATOM 817 C C . LEU A 1 103 ? 6.162 -1.538 -20.064 1.00 77.62 103 LEU A C 1
ATOM 819 O O . LEU A 1 103 ? 5.083 -1.989 -20.443 1.00 77.62 103 LEU A O 1
ATOM 823 N N . GLU A 1 104 ? 6.316 -0.973 -18.868 1.00 77.50 104 GLU A N 1
ATOM 824 C CA . GLU A 1 104 ? 5.209 -0.730 -17.953 1.00 77.50 104 GLU A CA 1
ATOM 825 C C . GLU A 1 104 ? 4.397 0.480 -18.418 1.00 77.50 104 GLU A C 1
ATOM 827 O O . GLU A 1 104 ? 4.951 1.506 -18.809 1.00 77.50 104 GLU A O 1
ATOM 832 N N . GLN A 1 105 ? 3.074 0.341 -18.394 1.00 75.75 105 GLN A N 1
ATOM 833 C CA . GLN A 1 105 ? 2.140 1.421 -18.687 1.00 75.75 105 GLN A CA 1
ATOM 834 C C . GLN A 1 105 ? 1.676 2.024 -17.367 1.00 75.75 105 GLN A C 1
ATOM 836 O O . GLN A 1 105 ? 1.359 1.276 -16.448 1.00 75.75 105 GLN A O 1
ATOM 841 N N . GLY A 1 106 ? 1.626 3.350 -17.304 1.00 75.75 106 GLY A N 1
ATOM 842 C CA . GLY A 1 106 ? 1.136 4.087 -16.148 1.00 75.75 106 GLY A CA 1
ATOM 843 C C . GLY A 1 106 ? 1.288 5.591 -16.340 1.00 75.75 106 GLY A C 1
ATOM 844 O O . GLY A 1 106 ? 1.726 6.051 -17.402 1.00 75.75 106 GLY A O 1
ATOM 845 N N . ASN A 1 107 ? 0.928 6.369 -15.328 1.00 80.69 107 ASN A N 1
ATOM 846 C CA . ASN A 1 107 ? 1.023 7.833 -15.360 1.00 80.69 107 ASN A CA 1
ATOM 847 C C . ASN A 1 107 ? 1.922 8.429 -14.264 1.00 80.69 107 ASN A C 1
ATOM 849 O O . ASN A 1 107 ? 2.075 9.648 -14.228 1.00 80.69 107 ASN A O 1
ATOM 853 N N . ASN A 1 108 ? 2.579 7.589 -13.453 1.00 79.56 108 ASN A N 1
ATOM 854 C CA . ASN A 1 108 ? 3.355 8.006 -12.283 1.00 79.56 108 ASN A CA 1
ATOM 855 C C . ASN A 1 108 ? 2.540 8.779 -11.237 1.00 79.56 108 ASN A C 1
ATOM 857 O O . ASN A 1 108 ? 3.072 9.680 -10.588 1.00 79.56 108 ASN A O 1
ATOM 861 N N . ASP A 1 109 ? 1.274 8.416 -11.058 1.00 84.31 109 ASP A N 1
ATOM 862 C CA . ASP A 1 109 ? 0.449 8.964 -9.990 1.00 84.31 109 ASP A CA 1
ATOM 863 C C . ASP A 1 109 ? 0.326 7.969 -8.826 1.00 84.31 109 ASP A C 1
ATOM 865 O O . ASP A 1 109 ? 0.376 6.748 -8.991 1.00 84.31 109 ASP A O 1
ATOM 869 N N . MET A 1 110 ? 0.140 8.513 -7.626 1.00 87.38 110 MET A N 1
ATOM 870 C CA . MET A 1 110 ? -0.222 7.761 -6.431 1.00 87.38 110 MET A CA 1
ATOM 871 C C . MET A 1 110 ? -1.460 8.399 -5.824 1.00 87.38 110 MET A C 1
ATOM 873 O O . MET A 1 110 ? -1.485 9.595 -5.537 1.00 87.38 110 MET A O 1
ATOM 877 N N . THR A 1 111 ? -2.483 7.585 -5.608 1.00 90.25 111 THR A N 1
ATOM 878 C CA . THR A 1 111 ? -3.703 7.988 -4.922 1.00 90.25 111 THR A CA 1
ATOM 879 C C . THR A 1 111 ? -3.700 7.387 -3.527 1.00 90.25 111 THR A C 1
ATOM 881 O O . THR A 1 111 ? -3.553 6.176 -3.363 1.00 90.25 111 THR A O 1
ATOM 884 N N . VAL A 1 112 ? -3.894 8.235 -2.517 1.00 92.19 112 VAL A N 1
ATOM 885 C CA . VAL A 1 112 ? -4.055 7.789 -1.133 1.00 92.19 112 VAL A CA 1
ATOM 886 C C . VAL A 1 112 ? -5.424 8.205 -0.617 1.00 92.19 112 VAL A C 1
ATOM 888 O O . VAL A 1 112 ? -5.812 9.364 -0.745 1.00 92.19 112 VAL A O 1
ATOM 891 N N . GLN A 1 113 ? -6.180 7.256 -0.070 1.00 93.94 113 GLN A N 1
ATOM 892 C CA . GLN A 1 113 ? -7.550 7.477 0.401 1.00 93.94 113 GLN A CA 1
ATOM 893 C C . GLN A 1 113 ? -7.746 6.870 1.782 1.00 93.94 113 GLN A C 1
ATOM 895 O O . GLN A 1 113 ? -7.292 5.757 2.041 1.00 93.94 113 GLN A O 1
ATOM 900 N N . LEU A 1 114 ? -8.475 7.575 2.644 1.00 94.88 114 LEU A N 1
ATOM 901 C CA . LEU A 1 114 ? -8.882 7.083 3.953 1.00 94.88 114 LEU A CA 1
ATOM 902 C C . LEU A 1 114 ? -10.405 6.939 4.002 1.00 94.88 114 LEU A C 1
ATOM 904 O O . LEU A 1 114 ? -11.134 7.913 3.828 1.00 94.88 114 LEU A O 1
ATOM 908 N N . PHE A 1 115 ? -10.882 5.731 4.294 1.00 94.62 115 PHE A N 1
ATOM 909 C CA . PHE A 1 115 ? -12.272 5.482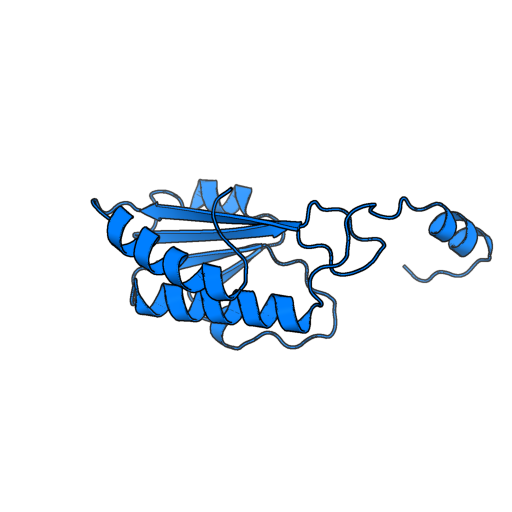 4.663 1.00 94.62 115 PHE A CA 1
ATOM 910 C C . PHE A 1 115 ? -12.326 5.217 6.163 1.00 94.62 115 PHE A C 1
ATOM 912 O O . PHE A 1 115 ? -11.648 4.323 6.665 1.00 94.62 115 PHE A O 1
ATOM 919 N N . SER A 1 116 ? -13.131 5.989 6.885 1.00 93.88 116 SER A N 1
ATOM 920 C CA . SER A 1 116 ? -13.258 5.877 8.336 1.00 93.88 116 SER A CA 1
ATOM 921 C C . SER A 1 116 ? -14.722 5.775 8.734 1.00 93.88 116 SER A C 1
ATOM 923 O O . SER A 1 116 ? -15.568 6.491 8.199 1.00 93.88 116 SER A O 1
ATOM 925 N N . THR A 1 117 ? -15.019 4.899 9.692 1.00 92.25 117 THR A N 1
ATOM 926 C CA . THR A 1 117 ? -16.329 4.863 10.366 1.00 92.25 117 THR A CA 1
ATOM 927 C C . THR A 1 117 ? -16.381 5.791 11.580 1.00 92.25 117 THR A C 1
ATOM 929 O O . THR A 1 117 ? -17.464 6.114 12.065 1.00 92.25 117 THR A O 1
ATOM 932 N N . GLN A 1 118 ? -15.222 6.256 12.054 1.00 89.12 118 GLN A N 1
ATOM 933 C CA . GLN A 1 118 ? -15.111 7.271 13.097 1.00 89.12 118 GLN A CA 1
ATOM 934 C C . GLN A 1 118 ? -15.117 8.675 12.481 1.00 89.12 118 GLN A C 1
ATOM 936 O O . GLN A 1 118 ? -14.517 8.895 11.424 1.00 89.12 118 GLN A O 1
ATOM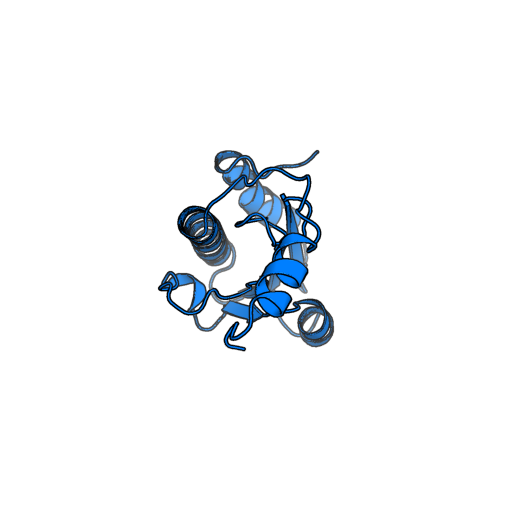 941 N N . ALA A 1 119 ? -15.777 9.616 13.158 1.00 83.62 119 ALA A N 1
ATOM 942 C CA . ALA A 1 119 ? -15.801 11.020 12.761 1.00 83.62 119 ALA A CA 1
ATOM 943 C C . ALA A 1 119 ? -14.427 11.693 12.953 1.00 83.62 119 ALA A C 1
ATOM 945 O O . ALA A 1 119 ? -13.617 11.239 13.760 1.00 83.62 119 ALA A O 1
ATOM 946 N N . ASP A 1 120 ? -14.214 12.793 12.226 1.00 83.25 120 ASP A N 1
ATOM 947 C CA . ASP A 1 120 ? -13.108 13.744 12.421 1.00 83.25 120 ASP A CA 1
ATOM 948 C C . ASP A 1 120 ? -11.692 13.147 12.270 1.00 83.25 120 ASP A C 1
ATOM 950 O O . ASP A 1 120 ? -10.846 13.243 13.155 1.00 83.25 120 ASP A O 1
ATOM 954 N N . GLN A 1 121 ? -11.428 12.499 11.128 1.00 90.56 121 GLN A N 1
ATOM 955 C CA . GLN A 1 121 ? -10.091 11.988 10.775 1.00 90.56 121 GLN A CA 1
ATOM 956 C C . GLN A 1 121 ? -9.304 12.912 9.838 1.00 90.56 121 GLN A C 1
ATOM 958 O O . GLN A 1 121 ? -8.159 12.605 9.506 1.00 90.56 121 GLN A O 1
ATOM 963 N N . ASP A 1 122 ? -9.877 14.050 9.444 1.00 87.50 122 ASP A N 1
ATOM 964 C CA . ASP A 1 122 ? -9.272 14.974 8.479 1.00 87.50 122 ASP A CA 1
ATOM 965 C C . ASP A 1 122 ? -7.927 15.516 8.986 1.00 87.50 122 ASP A C 1
ATOM 967 O O . ASP A 1 122 ? -6.960 15.588 8.230 1.00 87.50 122 ASP A O 1
ATOM 971 N N . GLY A 1 123 ? -7.820 15.815 10.288 1.00 90.12 123 GLY A N 1
ATOM 972 C CA . GLY A 1 123 ? -6.568 16.267 10.906 1.00 90.12 123 GLY A CA 1
ATOM 973 C C . GLY A 1 123 ? -5.470 15.197 10.907 1.00 90.12 123 GLY A C 1
ATOM 974 O O . GLY A 1 123 ? -4.323 15.482 10.561 1.00 90.12 123 GLY A O 1
ATOM 975 N N . ASN A 1 124 ? -5.824 13.953 11.236 1.00 91.69 124 ASN A N 1
ATOM 976 C CA . ASN A 1 124 ? -4.895 12.819 11.212 1.00 91.69 124 ASN A CA 1
ATOM 977 C C . ASN A 1 124 ? -4.460 12.481 9.782 1.00 91.69 124 ASN A C 1
ATOM 979 O O . ASN A 1 124 ? -3.290 12.187 9.536 1.00 91.69 124 ASN A O 1
ATOM 983 N N . PHE A 1 125 ? -5.383 12.571 8.825 1.00 91.44 125 PHE A N 1
ATOM 984 C CA . PHE A 1 125 ? -5.084 12.349 7.418 1.00 91.44 125 PHE A CA 1
ATOM 985 C C . PHE A 1 125 ? -4.192 13.455 6.838 1.00 91.44 125 PHE A C 1
ATOM 987 O O . PHE A 1 125 ? -3.220 13.160 6.147 1.00 91.44 125 PHE A O 1
ATOM 994 N N . ALA A 1 126 ? -4.431 14.719 7.191 1.00 88.56 126 ALA A N 1
ATOM 995 C CA . ALA A 1 126 ? -3.546 15.820 6.818 1.00 88.56 126 ALA A CA 1
ATOM 996 C C . ALA A 1 126 ? -2.138 15.657 7.421 1.00 88.56 126 ALA A C 1
ATOM 998 O O . ALA A 1 126 ? -1.140 15.881 6.733 1.00 88.56 126 ALA A O 1
ATOM 999 N N . LEU A 1 127 ? -2.038 15.209 8.680 1.00 88.62 127 LEU A N 1
ATOM 1000 C CA . LEU A 1 127 ? -0.756 14.894 9.316 1.00 88.62 127 LEU A CA 1
ATOM 1001 C C . LEU A 1 127 ? -0.020 13.781 8.561 1.00 88.62 127 LEU A C 1
ATOM 1003 O O . LEU A 1 127 ? 1.179 13.904 8.309 1.00 88.62 127 LEU A O 1
ATOM 1007 N N . PHE A 1 128 ? -0.742 12.729 8.171 1.00 89.94 128 PHE A N 1
ATOM 1008 C CA . PHE A 1 128 ? -0.216 11.637 7.359 1.00 89.94 128 PHE A CA 1
ATOM 1009 C C . PHE A 1 128 ? 0.340 12.134 6.012 1.00 89.94 128 PHE A C 1
ATOM 1011 O O . PHE A 1 128 ? 1.463 11.784 5.657 1.00 89.94 128 PHE A O 1
ATOM 1018 N N . LEU A 1 129 ? -0.394 12.995 5.296 1.00 84.50 129 LEU A N 1
ATOM 1019 C CA . LEU A 1 129 ? 0.029 13.532 3.997 1.00 84.50 129 LEU A CA 1
ATOM 1020 C C . LEU A 1 129 ? 1.188 14.538 4.095 1.00 84.50 129 LEU A C 1
ATOM 1022 O O . LEU A 1 129 ? 2.008 14.618 3.183 1.00 84.50 129 LEU A O 1
ATOM 1026 N N . SER A 1 130 ? 1.285 15.303 5.187 1.00 78.50 130 SER A N 1
ATOM 1027 C CA . SER A 1 130 ? 2.263 16.397 5.313 1.00 78.50 130 SER A CA 1
ATOM 1028 C C . SER A 1 130 ? 3.726 15.953 5.164 1.00 78.50 130 SER A C 1
ATOM 1030 O O . SER A 1 130 ? 4.540 16.681 4.593 1.00 78.50 130 SER A O 1
ATOM 1032 N N . GLU A 1 131 ? 4.061 14.738 5.598 1.00 66.06 131 GLU A N 1
ATOM 1033 C CA . GLU A 1 131 ? 5.415 14.182 5.493 1.00 66.06 131 GLU A CA 1
ATOM 1034 C C . GLU A 1 131 ? 5.688 13.524 4.131 1.00 66.06 131 GLU A C 1
ATOM 1036 O O . GLU A 1 131 ? 6.847 13.333 3.767 1.00 66.06 131 GLU A O 1
ATOM 1041 N N . LEU A 1 132 ? 4.654 13.262 3.322 1.00 65.44 132 LEU A N 1
ATOM 1042 C CA . LEU A 1 132 ? 4.807 12.703 1.971 1.00 65.44 132 LEU A CA 1
ATOM 1043 C C . LEU A 1 132 ? 5.391 13.693 0.968 1.00 65.44 132 LEU A C 1
ATOM 1045 O O . LEU A 1 132 ? 6.016 13.289 -0.015 1.00 65.44 132 LEU A O 1
ATOM 1049 N N . THR A 1 133 ? 5.304 14.987 1.280 1.00 59.97 133 THR A N 1
ATOM 1050 C CA . THR A 1 133 ? 6.006 16.045 0.545 1.00 59.97 133 THR A CA 1
ATOM 1051 C C . THR A 1 133 ? 7.517 15.799 0.474 1.00 59.97 133 THR A C 1
ATOM 1053 O O . THR A 1 133 ? 8.145 16.164 -0.518 1.00 59.97 133 THR A O 1
ATOM 1056 N N . GLN A 1 134 ? 8.102 15.106 1.461 1.00 61.16 134 GLN A N 1
ATOM 1057 C CA . GLN A 1 134 ? 9.525 14.738 1.476 1.00 61.16 134 GLN A CA 1
ATOM 1058 C C . GLN A 1 134 ? 9.892 13.732 0.375 1.00 61.16 134 GLN A C 1
ATOM 1060 O O . GLN A 1 134 ? 11.040 13.692 -0.063 1.00 61.16 134 GLN A O 1
ATOM 1065 N N . PHE A 1 135 ? 8.916 12.959 -0.108 1.00 57.25 135 PHE A N 1
ATOM 1066 C CA . PHE A 1 135 ? 9.062 12.041 -1.238 1.00 57.25 135 PHE A CA 1
ATOM 1067 C C . PHE A 1 135 ? 8.656 12.685 -2.577 1.00 57.25 135 PHE A C 1
ATOM 1069 O O . PHE A 1 135 ? 8.556 11.985 -3.580 1.00 57.25 135 PHE A O 1
ATOM 1076 N N . ASN A 1 136 ? 8.427 14.007 -2.610 1.00 54.34 136 ASN A N 1
ATOM 1077 C CA . ASN A 1 136 ? 7.805 14.737 -3.724 1.00 54.34 136 ASN A CA 1
ATOM 1078 C C . ASN A 1 136 ? 6.397 14.225 -4.092 1.00 54.34 136 ASN A C 1
ATOM 1080 O O . ASN A 1 136 ? 5.966 14.358 -5.236 1.00 54.34 136 ASN A O 1
ATOM 1084 N N . ILE A 1 137 ? 5.672 13.653 -3.126 1.00 51.41 137 ILE A N 1
ATOM 1085 C CA . ILE A 1 137 ? 4.294 13.179 -3.294 1.00 51.41 137 ILE A CA 1
ATOM 1086 C C . ILE A 1 137 ? 3.382 14.189 -2.579 1.00 51.41 137 ILE A C 1
ATOM 1088 O O . ILE A 1 137 ? 3.378 14.259 -1.352 1.00 51.41 137 ILE A O 1
ATOM 1092 N N . GLY A 1 138 ? 2.657 15.029 -3.326 1.00 46.00 138 GLY A N 1
ATOM 1093 C CA . GLY A 1 138 ? 1.816 16.095 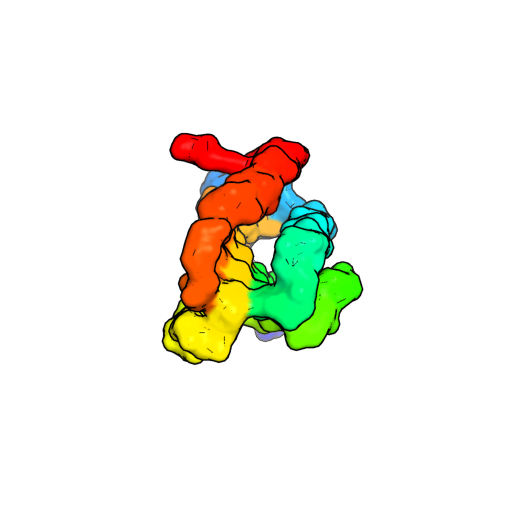-2.760 1.00 46.00 138 GLY A CA 1
ATOM 1094 C C . GLY A 1 138 ? 0.899 16.772 -3.786 1.00 46.00 138 GLY A C 1
ATOM 1095 O O . GLY A 1 138 ? 1.158 16.689 -4.986 1.00 46.00 138 GLY A O 1
ATOM 1096 N N . GLU A 1 139 ? -0.185 17.387 -3.291 1.00 40.84 139 GLU A N 1
ATOM 1097 C CA . GLU A 1 139 ? -1.316 17.945 -4.056 1.00 40.84 139 GLU A CA 1
ATOM 1098 C C . GLU A 1 139 ? -0.885 18.807 -5.259 1.00 40.84 139 GLU A C 1
ATOM 1100 O O . GLU A 1 139 ? -0.046 19.702 -5.131 1.00 40.84 139 GLU A O 1
ATOM 1105 N N . LYS A 1 140 ? -1.490 18.543 -6.424 1.00 37.56 140 LYS A N 1
ATOM 1106 C CA . LYS A 1 140 ? -1.525 19.490 -7.547 1.00 37.56 140 LYS A CA 1
ATOM 1107 C C . LYS A 1 140 ? -2.594 20.546 -7.315 1.00 37.56 140 LYS A C 1
ATOM 1109 O O . LYS A 1 140 ? -3.715 20.147 -6.930 1.00 37.56 140 LYS A O 1
#

Radius of gyration: 17.48 Å; chains: 1; bounding box: 32×38×51 Å

Sequence (140 aa):
MPLTSDNDFEVFARLPNSQAPILVNFIEHYQILDALVLRANEIWPNELTILVRLSMPGGMRLPKSLLASNVLLMQDVQPEIKKLSGCVSHLLVIDDDFIRYQLEQGNNDMTVQLFSTQADQDGNFALFLSELTQFNIGEK

pLDDT: mean 83.52, std 13.3, range [37.56, 97.69]

Secondary structure (DSSP, 8-state):
----SHHHHHHHHTSPPPSS-----HHHHHHHHHHHHHHHHHHSTTTEEEEEE----TTPPPPSGGGSTTEEEES--HHHHHHHTTTSSEEEEEEE----STT----S-EEEEEEESSS--HHHHHHHHHTGGGGT----